Protein AF-X1J2H0-F1 (afdb_monomer)

Radius of gyration: 26.08 Å; Cα contacts (8 Å, |Δi|>4): 61; chains: 1; bounding box: 105×34×38 Å

Foldseek 3Di:
DDDDPPPPPCPPPDPCDQVNQQVVQQVVCVVVVRQDDPPGGGGPVVVVLVVLLVQCLVPVDPVSLVVNCVVVVPPDSVVSVVSNVSNVVVVVVVCCVVVPPPDVPPPDPPPPVPDDDDD

Organism: NCBI:txid412755

Secondary structure (DSSP, 8-state):
-PPPTT------SS---HHHHHHHHHHHHHHTT--EETTEE--HHHHHHHHHHHHHHH--SHHHHHHHHHHHT-S-HHHHHGGGGG-HHHHHHHHHHHH----GGGGS-GGGS------

pLDDT: mean 78.25, std 18.91, range [35.84, 97.69]

Sequence (119 aa):
GLNSPFDVVKEELFNLTPRRVQQIVYEAGVAAGIPRVGTKKIHPHHFRHSHCVAWVRANPTMEGLRKLQQRVGHASIATTAHYLQFAFEEQREEVEKVLGELTQTTLLPETEKKMGVEV

Nearest PDB structures (foldseek):
  6g90-assembly1_Z  TM=3.349E-01  e=1.683E+00  Saccharomyces cerevisiae

Mean predicted aligned error: 13.7 Å

InterPro domains:
  IPR002104 Integrase, catalytic domain [PF00589] (17-88)
  IPR002104 Integrase, catalytic domain [PS51898] (1-96)
  IPR011010 DNA breaking-rejoining enzyme, catalytic core [SSF56349] (13-95)
  IPR013762 Integrase-like, catalytic domain superfamily [G3DSA:1.10.443.10] (6-104)

Solvent-accessible surface area (backbone atoms only — not comparable to full-atom values): 7495 Å² total; per-residue (Å²): 132,85,79,60,99,77,70,70,77,80,73,62,96,64,87,79,44,73,68,53,53,36,47,52,44,29,54,53,24,45,75,70,75,40,55,51,57,88,95,40,67,38,40,66,66,56,55,56,49,52,50,50,40,55,47,29,57,76,32,77,44,74,66,42,48,52,55,48,23,63,76,74,64,50,93,44,64,69,76,50,54,65,39,56,78,66,31,51,70,59,55,51,54,51,50,37,70,75,71,41,81,83,60,86,77,77,80,64,76,79,78,76,81,75,72,89,72,96,126

Structure (mmCIF, N/CA/C/O backbone):
data_AF-X1J2H0-F1
#
_entry.id   AF-X1J2H0-F1
#
loop_
_atom_site.group_PDB
_atom_site.id
_atom_site.type_symbol
_atom_site.label_atom_id
_atom_site.label_alt_id
_atom_site.label_comp_id
_atom_site.label_asym_id
_atom_site.label_entity_id
_atom_site.label_seq_id
_atom_site.pdbx_PDB_ins_code
_atom_site.Cartn_x
_atom_site.Cartn_y
_atom_site.Cartn_z
_atom_site.occupancy
_atom_site.B_iso_or_equiv
_atom_site.auth_seq_id
_atom_site.auth_comp_id
_atom_site.auth_asym_id
_atom_site.auth_atom_id
_atom_site.pdbx_PDB_model_num
ATOM 1 N N . GLY A 1 1 ? 44.384 11.523 -6.336 1.00 39.66 1 GLY A N 1
ATOM 2 C CA . GLY A 1 1 ? 43.899 10.694 -5.221 1.00 39.66 1 GLY A CA 1
ATOM 3 C C . GLY A 1 1 ? 43.873 9.271 -5.709 1.00 39.66 1 GLY A C 1
ATOM 4 O O . GLY A 1 1 ? 43.277 9.039 -6.749 1.00 39.66 1 GLY A O 1
ATOM 5 N N . LEU A 1 2 ? 44.622 8.382 -5.061 1.00 43.38 2 LEU A N 1
ATOM 6 C CA . LEU A 1 2 ? 44.733 6.974 -5.444 1.00 43.38 2 LEU A CA 1
ATOM 7 C C . LEU A 1 2 ? 43.417 6.256 -5.116 1.00 43.38 2 LEU A C 1
ATOM 9 O O . LEU A 1 2 ? 42.954 6.338 -3.980 1.00 43.38 2 LEU A O 1
ATOM 13 N N . ASN A 1 3 ? 42.833 5.589 -6.111 1.00 56.81 3 ASN A N 1
ATOM 14 C CA . ASN A 1 3 ? 41.713 4.670 -5.917 1.00 56.81 3 ASN A CA 1
ATOM 15 C C . ASN A 1 3 ? 42.166 3.499 -5.033 1.00 56.81 3 ASN A C 1
ATOM 17 O O . ASN A 1 3 ? 43.317 3.058 -5.110 1.00 56.81 3 ASN A O 1
ATOM 21 N N . SER A 1 4 ? 41.277 3.045 -4.157 1.00 62.28 4 SER A N 1
ATOM 22 C CA . SER A 1 4 ? 41.550 1.992 -3.185 1.00 62.28 4 SER A CA 1
ATOM 23 C C . SER A 1 4 ? 41.673 0.647 -3.911 1.00 62.28 4 SER A C 1
ATOM 25 O O . SER A 1 4 ? 40.853 0.357 -4.780 1.00 62.28 4 SER A O 1
ATOM 27 N N . PRO A 1 5 ? 42.617 -0.241 -3.540 1.00 59.84 5 PRO A N 1
ATOM 28 C CA . PRO A 1 5 ? 42.695 -1.600 -4.093 1.00 59.84 5 PRO A CA 1
ATOM 29 C C . PRO A 1 5 ? 41.464 -2.475 -3.768 1.00 59.84 5 PRO A C 1
ATOM 31 O O . PRO A 1 5 ? 41.400 -3.622 -4.202 1.00 59.84 5 PRO A O 1
ATOM 34 N N . PHE A 1 6 ? 40.485 -1.937 -3.030 1.00 56.44 6 PHE A N 1
ATOM 35 C CA . PHE A 1 6 ? 39.192 -2.553 -2.728 1.00 56.44 6 PHE A CA 1
ATOM 36 C C . PHE A 1 6 ? 38.009 -1.904 -3.457 1.00 56.44 6 PHE A C 1
ATOM 38 O O . PHE A 1 6 ? 36.862 -2.168 -3.093 1.00 56.44 6 PHE A O 1
ATOM 45 N N . ASP A 1 7 ? 38.252 -1.070 -4.469 1.00 57.28 7 ASP A N 1
ATOM 46 C CA . ASP A 1 7 ? 37.191 -0.581 -5.348 1.00 57.28 7 ASP A CA 1
ATOM 47 C C . ASP A 1 7 ? 36.700 -1.745 -6.223 1.00 57.28 7 ASP A C 1
ATOM 49 O O . ASP A 1 7 ? 37.113 -1.936 -7.367 1.00 57.28 7 ASP A O 1
ATOM 53 N N . VAL A 1 8 ? 35.836 -2.581 -5.638 1.00 62.31 8 VAL A N 1
ATOM 54 C CA . VAL A 1 8 ? 35.087 -3.619 -6.342 1.00 62.31 8 VAL A CA 1
ATOM 55 C C . VAL A 1 8 ? 34.285 -2.900 -7.414 1.00 62.31 8 VAL A C 1
ATOM 57 O O . VAL A 1 8 ? 33.328 -2.185 -7.106 1.00 62.31 8 VAL A O 1
ATOM 60 N N . VAL A 1 9 ? 34.689 -3.066 -8.674 1.00 58.91 9 VAL A N 1
ATOM 61 C CA . VAL A 1 9 ? 33.881 -2.659 -9.820 1.00 58.91 9 VAL A CA 1
ATOM 62 C C . VAL A 1 9 ? 32.537 -3.344 -9.628 1.00 58.91 9 VAL A C 1
ATOM 64 O O . VAL A 1 9 ? 32.430 -4.568 -9.697 1.00 58.91 9 VAL A O 1
ATOM 67 N N . LYS A 1 10 ? 31.522 -2.558 -9.272 1.00 59.44 10 LYS A N 1
ATOM 68 C CA . LYS A 1 10 ? 30.166 -3.044 -9.052 1.00 59.44 10 LYS A CA 1
ATOM 69 C C . LYS A 1 10 ? 29.558 -3.315 -10.426 1.00 59.44 10 LYS A C 1
ATOM 71 O O . LYS A 1 10 ? 28.712 -2.563 -10.896 1.00 59.44 10 LYS A O 1
ATOM 76 N N . GLU A 1 11 ? 30.060 -4.339 -11.107 1.00 59.31 11 GLU A N 1
ATOM 77 C CA . GLU A 1 11 ? 29.429 -4.873 -12.304 1.00 59.31 11 GLU A CA 1
ATOM 78 C C . GLU A 1 11 ? 28.127 -5.523 -11.843 1.00 59.31 11 GLU A C 1
ATOM 80 O O . GLU A 1 11 ? 28.107 -6.627 -11.296 1.00 59.31 11 GLU A O 1
ATOM 85 N N . GLU A 1 12 ? 27.021 -4.787 -11.955 1.00 67.81 12 GLU A N 1
ATOM 86 C CA . GLU A 1 12 ? 25.708 -5.365 -11.710 1.00 67.81 12 GLU A CA 1
ATOM 87 C C . GLU A 1 12 ? 25.502 -6.503 -12.717 1.00 67.81 12 GLU A C 1
ATOM 89 O O . GLU A 1 12 ? 25.434 -6.271 -13.923 1.00 67.81 12 GLU A O 1
ATOM 94 N N . LEU A 1 13 ? 25.403 -7.740 -12.212 1.00 65.06 13 LEU A N 1
ATOM 95 C CA . LEU A 1 13 ? 25.243 -8.963 -13.012 1.00 65.06 13 LEU A CA 1
ATOM 96 C C . LEU A 1 13 ? 24.077 -8.861 -14.018 1.00 65.06 13 LEU A C 1
ATOM 98 O O . LEU A 1 13 ? 24.101 -9.495 -15.069 1.00 65.06 13 LEU A O 1
ATOM 102 N N . PHE A 1 14 ? 23.081 -8.020 -13.717 1.00 69.56 14 PHE A N 1
ATOM 103 C CA . PHE A 1 14 ? 22.047 -7.583 -14.648 1.00 69.56 14 PHE A CA 1
ATOM 104 C C . PHE A 1 14 ? 21.696 -6.114 -14.396 1.00 69.56 14 PHE A C 1
ATOM 106 O O . PHE A 1 14 ? 21.318 -5.753 -13.284 1.00 69.56 14 PHE A O 1
ATOM 113 N N . ASN A 1 15 ? 21.711 -5.289 -15.446 1.00 76.00 15 ASN A N 1
ATOM 114 C CA . ASN A 1 15 ? 21.205 -3.914 -15.395 1.00 76.00 15 ASN A CA 1
ATOM 115 C C . ASN A 1 15 ? 19.668 -3.912 -15.290 1.00 76.00 15 ASN A C 1
ATOM 117 O O . ASN A 1 15 ? 18.946 -3.816 -16.291 1.00 76.00 15 ASN A O 1
ATOM 121 N N . LEU A 1 16 ? 19.139 -4.054 -14.072 1.00 83.94 16 LEU A N 1
ATOM 122 C CA . LEU A 1 16 ? 17.701 -4.092 -13.825 1.00 83.94 16 LEU A CA 1
ATOM 123 C C . LEU A 1 16 ? 17.122 -2.672 -13.818 1.00 83.94 16 LEU A C 1
ATOM 125 O O . LEU A 1 16 ? 17.051 -1.992 -12.797 1.00 83.94 16 LEU A O 1
ATOM 129 N N . THR A 1 17 ? 16.663 -2.215 -14.980 1.00 90.69 17 THR A N 1
ATOM 130 C CA . THR A 1 17 ? 16.011 -0.903 -15.077 1.00 90.69 17 THR A CA 1
ATOM 131 C C . THR A 1 17 ? 14.618 -0.915 -14.425 1.00 90.69 17 THR A C 1
ATOM 133 O O . THR A 1 17 ? 13.932 -1.943 -14.446 1.00 90.69 17 THR A O 1
ATOM 136 N N . PRO A 1 18 ? 14.105 0.233 -13.937 1.00 90.56 18 PRO A N 1
ATOM 137 C CA . PRO A 1 18 ? 12.729 0.335 -13.440 1.00 90.56 18 PRO A CA 1
ATOM 138 C C . PRO A 1 18 ? 11.683 -0.132 -14.460 1.00 90.56 18 PRO A C 1
ATOM 140 O O . PRO A 1 18 ? 10.684 -0.754 -14.100 1.00 90.56 18 PRO A O 1
ATOM 143 N N . ARG A 1 19 ? 11.935 0.112 -15.752 1.00 91.50 19 ARG A N 1
ATOM 144 C CA . ARG A 1 19 ? 11.092 -0.376 -16.850 1.00 91.50 19 ARG A CA 1
ATOM 145 C C . ARG A 1 19 ? 11.078 -1.902 -16.910 1.00 91.50 19 ARG A C 1
ATOM 147 O O . ARG A 1 19 ? 10.014 -2.486 -17.099 1.00 91.50 19 ARG A O 1
ATOM 154 N N . ARG A 1 20 ? 12.232 -2.549 -16.710 1.00 93.19 20 ARG A N 1
ATOM 155 C CA . ARG A 1 20 ? 12.316 -4.012 -16.669 1.00 93.19 20 ARG A CA 1
ATOM 156 C C . ARG A 1 20 ? 11.561 -4.582 -15.470 1.00 93.19 20 ARG A C 1
ATOM 158 O O . ARG A 1 20 ? 10.825 -5.543 -15.647 1.00 93.19 20 ARG A O 1
ATOM 165 N N . VAL A 1 21 ? 11.650 -3.953 -14.297 1.00 93.75 21 VAL A N 1
ATOM 166 C CA . VAL A 1 21 ? 10.853 -4.343 -13.116 1.00 93.75 21 VAL A CA 1
ATOM 167 C C . VAL A 1 21 ? 9.354 -4.252 -13.402 1.00 93.75 21 VAL A C 1
ATOM 169 O O . VAL A 1 21 ? 8.611 -5.185 -13.112 1.00 93.75 21 VAL A O 1
ATOM 172 N N . GLN A 1 22 ? 8.898 -3.151 -14.004 1.00 94.69 22 GLN A N 1
ATOM 173 C CA . GLN A 1 22 ? 7.490 -2.985 -14.380 1.00 94.69 22 GLN A CA 1
ATOM 174 C C . GLN A 1 22 ? 7.028 -4.062 -15.364 1.00 94.69 22 GLN A C 1
ATOM 176 O O . GLN A 1 22 ? 5.926 -4.585 -15.217 1.00 94.69 22 GLN A O 1
ATOM 181 N N . GLN A 1 23 ? 7.872 -4.408 -16.338 1.00 94.69 23 GLN A N 1
ATOM 182 C CA . GLN A 1 23 ? 7.581 -5.460 -17.304 1.00 94.69 23 GLN A CA 1
ATOM 183 C C . GLN A 1 23 ? 7.478 -6.834 -16.634 1.00 94.69 23 GLN A C 1
ATOM 185 O O . GLN A 1 23 ? 6.489 -7.522 -16.853 1.00 94.69 23 GLN A O 1
ATOM 190 N N . ILE A 1 24 ? 8.442 -7.198 -15.783 1.00 95.38 24 ILE A N 1
ATOM 191 C CA . ILE A 1 24 ? 8.426 -8.469 -15.040 1.00 95.38 24 ILE A CA 1
ATOM 192 C C . ILE A 1 24 ? 7.154 -8.572 -14.196 1.00 95.38 24 ILE A C 1
ATOM 194 O O . ILE A 1 24 ? 6.461 -9.583 -14.230 1.00 95.38 24 ILE A O 1
ATOM 198 N N . VAL A 1 25 ? 6.811 -7.503 -13.473 1.00 96.44 25 VAL A N 1
ATOM 199 C CA . VAL A 1 25 ? 5.586 -7.451 -12.668 1.00 96.44 25 VAL A CA 1
ATOM 200 C C . VAL A 1 25 ? 4.334 -7.609 -13.534 1.00 96.44 25 VAL A C 1
ATOM 202 O O . VAL A 1 25 ? 3.400 -8.306 -13.141 1.00 96.44 25 VAL A O 1
ATOM 205 N N . TYR A 1 26 ? 4.307 -6.984 -14.709 1.00 96.62 26 TYR A N 1
ATOM 206 C CA . TYR A 1 26 ? 3.197 -7.123 -15.644 1.00 96.62 26 TYR A CA 1
ATOM 207 C C . TYR A 1 26 ? 3.060 -8.554 -16.173 1.00 96.62 26 TYR A C 1
ATOM 209 O O . TYR A 1 26 ? 1.972 -9.119 -16.106 1.00 96.62 26 TYR A O 1
ATOM 217 N N . GLU A 1 27 ? 4.152 -9.152 -16.647 1.00 97.06 27 GLU A N 1
ATOM 218 C CA . GLU A 1 27 ? 4.193 -10.529 -17.152 1.00 97.06 27 GLU A CA 1
ATOM 219 C C . GLU A 1 27 ? 3.759 -11.531 -16.074 1.00 97.06 27 GLU A C 1
ATOM 221 O O . GLU A 1 27 ? 2.908 -12.382 -16.335 1.00 97.06 27 GLU A O 1
ATOM 226 N N . ALA A 1 28 ? 4.250 -11.371 -14.841 1.00 97.06 28 ALA A N 1
ATOM 227 C CA . ALA A 1 28 ? 3.838 -12.186 -13.701 1.00 97.06 28 ALA A CA 1
ATOM 228 C C . ALA A 1 28 ? 2.338 -12.047 -13.399 1.00 97.06 28 ALA A C 1
ATOM 230 O O . ALA A 1 28 ? 1.660 -13.041 -13.152 1.00 97.06 28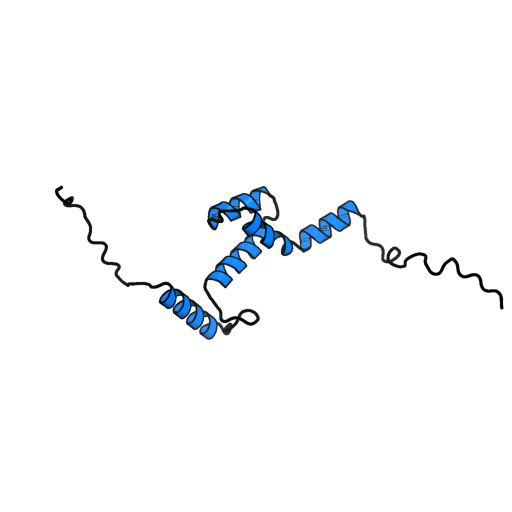 ALA A O 1
ATOM 231 N N . GLY A 1 29 ? 1.793 -10.829 -13.454 1.00 96.44 29 GLY A N 1
ATOM 232 C CA . GLY A 1 29 ? 0.363 -10.615 -13.246 1.00 96.44 29 GLY A CA 1
ATOM 233 C C . GLY A 1 29 ? -0.500 -11.206 -14.358 1.00 96.44 29 GLY A C 1
ATOM 234 O O . GLY A 1 29 ? -1.537 -11.790 -14.064 1.00 96.44 29 GLY A O 1
ATOM 235 N N . VAL A 1 30 ? -0.064 -11.135 -15.620 1.00 97.12 30 VAL A N 1
ATOM 236 C CA . VAL A 1 30 ? -0.745 -11.817 -16.736 1.00 97.12 30 VAL A CA 1
ATOM 237 C C . VAL A 1 30 ? -0.750 -13.331 -16.517 1.00 97.12 30 VAL A C 1
ATOM 239 O O . VAL A 1 30 ? -1.806 -13.948 -16.629 1.00 97.12 30 VAL A O 1
ATOM 242 N N . ALA A 1 31 ? 0.394 -13.916 -16.150 1.00 97.69 31 ALA A N 1
ATOM 243 C CA . ALA A 1 31 ? 0.510 -15.347 -15.868 1.00 97.69 31 ALA A CA 1
ATOM 244 C C . ALA A 1 31 ? -0.364 -15.790 -14.679 1.00 97.69 31 ALA A C 1
ATOM 246 O O . ALA A 1 31 ? -0.920 -16.883 -14.696 1.00 97.69 31 ALA A O 1
ATOM 247 N N . ALA A 1 32 ? -0.535 -14.924 -13.678 1.00 96.75 32 ALA A N 1
ATOM 248 C CA . ALA A 1 32 ? -1.413 -15.154 -12.532 1.00 96.75 32 ALA A CA 1
ATOM 249 C C . ALA A 1 32 ? -2.910 -14.900 -12.821 1.00 96.75 32 ALA A C 1
ATOM 251 O O . ALA A 1 32 ? -3.727 -15.009 -11.911 1.00 96.75 32 ALA A O 1
ATOM 252 N N . GLY A 1 33 ? -3.288 -14.521 -14.049 1.00 97.00 33 GLY A N 1
ATOM 253 C CA . GLY A 1 33 ? -4.676 -14.195 -14.404 1.00 97.00 33 GLY A CA 1
ATOM 254 C C . GLY A 1 33 ? -5.157 -12.819 -13.920 1.00 97.00 33 GLY A C 1
ATOM 255 O O . GLY A 1 33 ? -6.351 -12.535 -13.963 1.00 97.00 33 GLY A O 1
ATOM 256 N N . ILE A 1 34 ? -4.247 -11.938 -13.491 1.00 95.12 34 ILE A N 1
ATOM 257 C CA . ILE A 1 34 ? -4.522 -10.584 -12.980 1.00 95.12 34 ILE A CA 1
ATOM 258 C C . ILE A 1 34 ? -3.794 -9.539 -13.8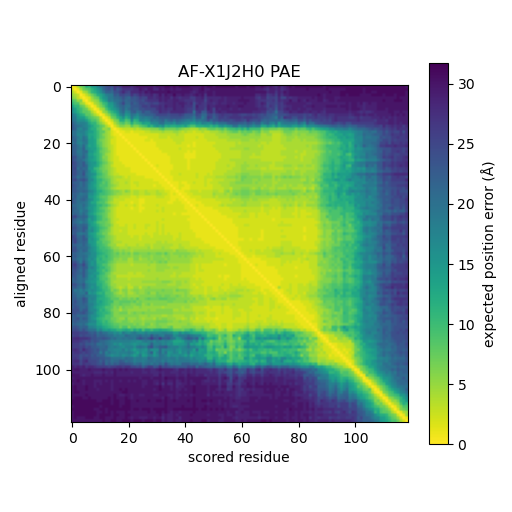53 1.00 95.12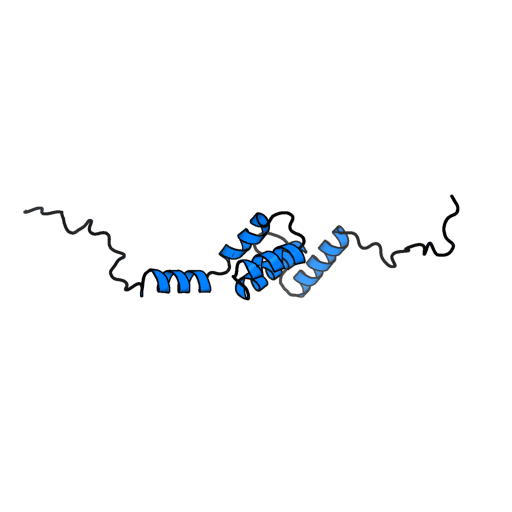 34 ILE A C 1
ATOM 260 O O . ILE A 1 34 ? -2.851 -8.872 -13.413 1.00 95.12 34 ILE A O 1
ATOM 264 N N . PRO A 1 35 ? -4.206 -9.346 -15.120 1.00 92.56 35 PRO A N 1
ATOM 265 C CA . PRO A 1 35 ? -3.538 -8.405 -16.024 1.00 92.56 35 PRO A CA 1
ATOM 266 C C . PRO A 1 35 ? -3.754 -6.933 -15.625 1.00 92.56 35 PRO A C 1
ATOM 268 O O . PRO A 1 35 ? -3.015 -6.035 -16.052 1.00 92.56 35 PRO A O 1
ATOM 271 N N . ARG A 1 36 ? -4.793 -6.655 -14.828 1.00 94.44 36 ARG A N 1
ATOM 272 C CA . ARG A 1 36 ? -5.225 -5.309 -14.443 1.00 94.44 36 ARG A CA 1
ATOM 273 C C . ARG A 1 36 ? -5.687 -5.261 -12.993 1.00 94.44 36 ARG A C 1
ATOM 275 O O . ARG A 1 36 ? -6.248 -6.220 -12.481 1.00 94.44 36 ARG A O 1
ATOM 282 N N . VAL A 1 37 ? -5.489 -4.102 -12.373 1.00 91.19 37 VAL A N 1
ATOM 283 C CA . VAL A 1 37 ? -6.046 -3.738 -11.067 1.00 91.19 37 VAL A CA 1
ATOM 284 C C . VAL A 1 37 ? -6.863 -2.466 -11.286 1.00 91.19 37 VAL A C 1
ATOM 286 O O . VAL A 1 37 ? -6.321 -1.417 -11.647 1.00 91.19 37 VAL A O 1
ATOM 289 N N . GLY A 1 38 ? -8.186 -2.583 -11.164 1.00 90.19 38 GLY A N 1
ATOM 290 C CA . GLY A 1 38 ? -9.117 -1.540 -11.596 1.00 90.19 38 GLY A CA 1
ATOM 291 C C . GLY A 1 38 ? -8.956 -1.227 -13.088 1.00 90.19 38 GLY A C 1
ATOM 292 O O . GLY A 1 38 ? -8.997 -2.114 -13.940 1.00 90.19 38 GLY A O 1
ATOM 293 N N . THR A 1 39 ? -8.729 0.044 -13.418 1.00 92.38 39 THR A N 1
ATOM 294 C CA . THR A 1 39 ? -8.558 0.506 -14.807 1.00 92.38 39 THR A CA 1
ATOM 295 C C . THR A 1 39 ? -7.113 0.432 -15.311 1.00 92.38 39 THR A C 1
ATOM 297 O O . THR A 1 39 ? -6.866 0.630 -16.504 1.00 92.38 39 THR A O 1
ATOM 300 N N . LYS A 1 40 ? -6.141 0.142 -14.433 1.00 93.88 40 LYS A N 1
ATOM 301 C CA . LYS A 1 40 ? -4.704 0.214 -14.737 1.00 93.88 40 LYS A CA 1
ATOM 302 C C . LYS A 1 40 ? -4.086 -1.173 -14.894 1.00 93.88 40 LYS A C 1
ATOM 304 O O . LYS A 1 40 ? -4.488 -2.132 -14.240 1.00 93.88 40 LYS A O 1
ATOM 309 N N . LYS A 1 41 ? -3.054 -1.271 -15.740 1.00 95.31 41 LYS A N 1
ATOM 310 C CA . LYS A 1 41 ? -2.190 -2.462 -15.804 1.00 95.31 41 LYS A CA 1
ATOM 311 C C . LYS A 1 41 ? -1.514 -2.681 -14.453 1.00 95.31 41 LYS A C 1
ATOM 313 O O . LYS A 1 41 ? -1.183 -1.711 -13.759 1.00 95.31 41 LYS A O 1
ATOM 318 N N . ILE A 1 42 ? -1.309 -3.944 -14.088 1.00 95.69 42 ILE A N 1
ATOM 319 C CA . ILE A 1 42 ? -0.579 -4.272 -12.865 1.00 95.69 42 ILE A CA 1
ATOM 320 C C . ILE A 1 42 ? 0.839 -3.673 -12.916 1.00 95.69 42 ILE A C 1
ATOM 322 O O . ILE A 1 42 ? 1.498 -3.691 -13.954 1.00 95.69 42 ILE A O 1
ATOM 326 N N . HIS A 1 43 ? 1.270 -3.058 -11.816 1.00 94.56 43 HIS A N 1
ATOM 327 C CA . HIS A 1 43 ? 2.536 -2.340 -11.715 1.00 94.56 43 HIS A CA 1
ATOM 328 C C . HIS A 1 43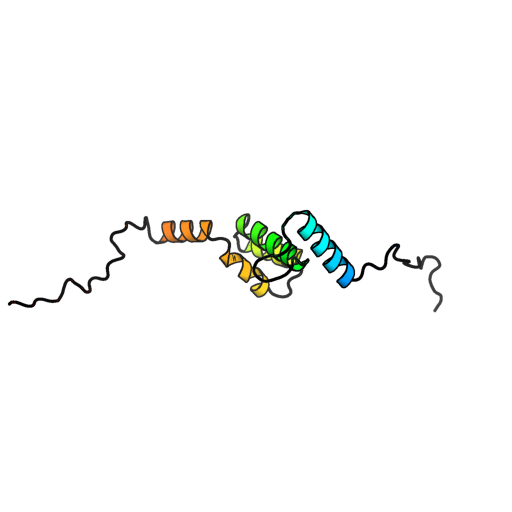 ? 3.062 -2.430 -10.272 1.00 94.56 43 HIS A C 1
ATOM 330 O O . HIS A 1 43 ? 2.267 -2.666 -9.357 1.00 94.56 43 HIS A O 1
ATOM 336 N N . PRO A 1 44 ? 4.369 -2.209 -10.027 1.00 95.06 44 PRO A N 1
ATOM 337 C CA . PRO A 1 44 ? 4.975 -2.395 -8.703 1.00 95.06 44 PRO A CA 1
ATOM 338 C C . PRO A 1 44 ? 4.285 -1.615 -7.574 1.00 95.06 44 PRO A C 1
ATOM 340 O O . PRO A 1 44 ? 4.133 -2.114 -6.461 1.00 95.06 44 PRO A O 1
ATOM 343 N N . HIS A 1 45 ? 3.799 -0.404 -7.854 1.00 94.00 45 HIS A N 1
ATOM 344 C CA . HIS A 1 45 ? 3.118 0.410 -6.847 1.00 94.00 45 HIS A CA 1
ATOM 345 C C . HIS A 1 45 ? 1.757 -0.174 -6.400 1.00 94.00 45 HIS A C 1
ATOM 347 O O . HIS A 1 45 ? 1.345 0.091 -5.274 1.00 94.00 45 HIS A O 1
ATOM 353 N N . HIS A 1 46 ? 1.109 -1.067 -7.165 1.00 94.62 46 HIS A N 1
ATOM 354 C CA . HIS A 1 46 ? -0.046 -1.829 -6.658 1.00 94.62 46 HIS A CA 1
ATOM 355 C C . HIS A 1 46 ? 0.332 -2.796 -5.526 1.00 94.62 46 HIS A C 1
ATOM 357 O O . HIS A 1 46 ? -0.444 -2.957 -4.585 1.00 94.62 46 HIS A O 1
ATOM 363 N N . PHE A 1 47 ? 1.521 -3.406 -5.572 1.00 94.25 47 PHE A N 1
ATOM 364 C CA . PHE A 1 47 ? 2.003 -4.271 -4.488 1.00 94.25 47 PHE A CA 1
ATOM 365 C C . PHE A 1 47 ? 2.282 -3.460 -3.230 1.00 94.25 47 PHE A C 1
ATOM 367 O O . PHE A 1 47 ? 1.852 -3.842 -2.145 1.00 94.25 47 PHE A O 1
ATOM 374 N N . ARG A 1 48 ? 2.924 -2.294 -3.382 1.00 93.50 48 ARG A N 1
ATOM 375 C CA . ARG A 1 48 ? 3.134 -1.358 -2.271 1.00 93.50 48 ARG A CA 1
ATOM 376 C C . ARG A 1 48 ? 1.808 -0.937 -1.643 1.00 93.50 48 ARG A C 1
ATOM 378 O O . ARG A 1 48 ? 1.675 -0.971 -0.426 1.00 93.50 48 ARG A O 1
ATOM 385 N N . HIS A 1 49 ? 0.825 -0.588 -2.470 1.00 93.06 49 HIS A N 1
ATOM 386 C CA . HIS A 1 49 ? -0.507 -0.221 -2.003 1.00 93.06 49 HIS A CA 1
ATOM 387 C C . HIS A 1 49 ? -1.174 -1.373 -1.240 1.00 93.06 49 HIS A C 1
ATOM 389 O O . HIS A 1 49 ? -1.616 -1.182 -0.112 1.00 93.06 49 HIS A O 1
ATOM 395 N N . SER A 1 50 ? -1.166 -2.581 -1.809 1.00 92.88 50 SER A N 1
ATOM 396 C CA . SER A 1 50 ? -1.750 -3.778 -1.188 1.00 92.88 50 SER A CA 1
ATOM 397 C C . SER A 1 50 ? -1.087 -4.112 0.151 1.00 92.88 50 SER A C 1
ATOM 399 O O . SER A 1 50 ? -1.777 -4.413 1.121 1.00 92.88 50 SER A O 1
ATOM 401 N N . HIS A 1 51 ? 0.242 -3.990 0.232 1.00 94.69 51 HIS A N 1
ATOM 402 C CA . HIS A 1 51 ? 0.994 -4.169 1.472 1.00 94.69 51 HIS A CA 1
ATOM 403 C C . HIS A 1 51 ? 0.576 -3.160 2.550 1.00 94.69 51 HIS A C 1
ATOM 405 O O . HIS A 1 51 ? 0.300 -3.555 3.680 1.00 94.69 51 HIS A O 1
ATOM 411 N N . CYS A 1 52 ? 0.477 -1.873 2.204 1.00 94.25 52 CYS A N 1
ATOM 412 C CA . CYS A 1 52 ? 0.044 -0.837 3.141 1.00 94.25 52 CYS A CA 1
ATOM 413 C C . CYS A 1 52 ? -1.391 -1.062 3.640 1.00 94.25 52 CYS A C 1
ATOM 415 O O . CYS A 1 52 ? -1.646 -0.919 4.832 1.00 94.25 52 CYS A O 1
ATOM 417 N N . VAL A 1 53 ? -2.314 -1.441 2.748 1.00 92.25 53 VAL A N 1
ATOM 418 C CA . VAL A 1 53 ? -3.703 -1.759 3.116 1.00 92.25 53 VAL A CA 1
ATOM 419 C C . VAL A 1 53 ? -3.750 -2.944 4.081 1.00 92.25 53 VAL A C 1
ATOM 421 O O . VAL A 1 53 ? -4.395 -2.857 5.123 1.00 92.25 53 VAL A O 1
ATOM 424 N N . ALA A 1 54 ? -3.045 -4.035 3.766 1.00 92.56 54 ALA A N 1
ATOM 425 C CA . ALA A 1 54 ? -2.993 -5.215 4.626 1.00 92.56 54 ALA A CA 1
ATOM 426 C C . ALA A 1 54 ? -2.381 -4.899 6.000 1.00 92.56 54 ALA A C 1
ATOM 428 O O . ALA A 1 54 ? -2.887 -5.360 7.020 1.00 92.56 54 ALA A O 1
ATOM 429 N N . TRP A 1 55 ? -1.332 -4.071 6.038 1.00 93.88 55 TRP A N 1
ATOM 430 C CA . TRP A 1 55 ? -0.711 -3.637 7.287 1.00 93.88 55 TRP A CA 1
ATOM 431 C C . TRP A 1 55 ? -1.677 -2.856 8.173 1.00 93.88 55 TRP A C 1
ATOM 433 O O . TRP A 1 55 ? -1.790 -3.161 9.357 1.00 93.88 55 TRP A O 1
ATOM 443 N N . VAL A 1 56 ? -2.361 -1.858 7.604 1.00 91.50 56 VAL A N 1
ATOM 444 C CA . VAL A 1 56 ? -3.292 -1.008 8.356 1.00 91.50 56 VAL A CA 1
ATOM 445 C C . VAL A 1 56 ? -4.473 -1.814 8.875 1.00 91.50 56 VAL A C 1
ATOM 447 O O . VAL A 1 56 ? -4.824 -1.654 10.032 1.00 91.50 56 VAL A O 1
ATOM 450 N N . ARG A 1 57 ? -5.023 -2.740 8.084 1.00 87.81 57 ARG A N 1
ATOM 451 C CA . ARG A 1 57 ? -6.091 -3.637 8.557 1.00 87.81 57 ARG A CA 1
ATOM 452 C C . ARG A 1 57 ? -5.671 -4.493 9.750 1.00 87.81 57 ARG A C 1
ATOM 454 O O . ARG A 1 57 ? -6.479 -4.739 10.629 1.00 87.81 57 ARG A O 1
ATOM 461 N N . ALA A 1 58 ? -4.416 -4.940 9.783 1.00 89.62 58 ALA A N 1
ATOM 462 C CA . ALA A 1 58 ? -3.897 -5.740 10.889 1.00 89.62 58 ALA A CA 1
ATOM 463 C C . ALA A 1 58 ? -3.424 -4.897 12.091 1.00 89.62 58 ALA A C 1
ATOM 465 O O . ALA A 1 58 ? -3.293 -5.425 13.189 1.00 89.62 58 ALA A O 1
ATOM 466 N N . ASN A 1 59 ? -3.094 -3.617 11.883 1.00 88.25 59 ASN A N 1
ATOM 467 C CA . ASN A 1 59 ? -2.529 -2.721 12.897 1.00 88.25 59 ASN A CA 1
ATOM 468 C C . ASN A 1 59 ? -3.076 -1.293 12.725 1.00 88.25 59 ASN A C 1
ATOM 470 O O . ASN A 1 59 ? -2.316 -0.388 12.355 1.00 88.25 59 ASN A O 1
ATOM 474 N N . PRO A 1 60 ? -4.369 -1.062 12.984 1.00 84.94 60 PRO A N 1
ATOM 475 C CA . PRO A 1 60 ? -5.019 0.211 12.678 1.00 84.94 60 PRO A CA 1
ATOM 476 C C . PRO A 1 60 ? -4.756 1.309 13.730 1.00 84.94 60 PRO A C 1
ATOM 478 O O . PRO A 1 60 ? -5.407 2.346 13.767 1.00 84.94 60 PRO A O 1
ATOM 481 N N . THR A 1 61 ? -3.724 1.139 14.557 1.00 88.19 61 THR A N 1
ATOM 482 C CA . THR A 1 61 ? -3.315 2.124 15.558 1.00 88.19 61 THR A CA 1
ATOM 483 C C . THR A 1 61 ? -2.385 3.190 14.973 1.00 88.19 61 THR A C 1
ATOM 485 O O . THR A 1 61 ? -1.657 2.971 13.998 1.00 88.19 61 THR A O 1
ATOM 488 N N . MET A 1 62 ? -2.313 4.352 15.629 1.00 87.50 62 MET A N 1
ATOM 489 C CA . MET A 1 62 ? -1.373 5.420 15.254 1.00 87.50 62 MET A CA 1
ATOM 490 C C . MET A 1 62 ? 0.096 4.976 15.316 1.00 87.50 62 MET A C 1
ATOM 492 O O . MET A 1 62 ? 0.912 5.400 14.494 1.00 87.50 62 MET A O 1
ATOM 496 N N . GLU A 1 63 ? 0.444 4.096 16.256 1.00 92.19 63 GLU A N 1
ATOM 497 C CA . GLU A 1 63 ? 1.777 3.496 16.330 1.00 92.19 63 GLU A CA 1
ATOM 498 C C . GLU A 1 63 ? 2.038 2.575 15.126 1.00 92.19 63 GLU A C 1
ATOM 500 O O . GLU A 1 63 ? 3.093 2.663 14.487 1.00 92.19 63 GLU A O 1
ATOM 505 N N . GLY A 1 64 ? 1.056 1.742 14.764 1.00 91.50 64 GLY A N 1
ATOM 506 C CA . GLY A 1 64 ? 1.093 0.902 13.569 1.00 91.50 64 GLY A CA 1
ATOM 507 C C . GLY A 1 64 ? 1.308 1.721 12.296 1.00 91.50 64 GLY A C 1
ATOM 508 O O . GLY A 1 64 ? 2.145 1.364 11.460 1.00 91.50 64 GLY A O 1
ATOM 509 N N . LEU A 1 65 ? 0.639 2.869 12.190 1.00 93.00 65 LEU A N 1
ATOM 510 C CA . LEU A 1 65 ? 0.770 3.795 11.068 1.00 93.00 65 LEU A CA 1
ATOM 511 C C . LEU A 1 65 ? 2.166 4.435 10.981 1.00 93.00 65 LEU A C 1
ATOM 513 O O . LEU A 1 65 ? 2.726 4.558 9.889 1.00 93.00 65 LEU A O 1
ATOM 517 N N . ARG A 1 66 ? 2.768 4.810 12.118 1.00 93.12 66 ARG A N 1
ATOM 518 C CA . ARG A 1 66 ? 4.144 5.341 12.172 1.00 93.12 66 ARG A CA 1
ATOM 519 C C . ARG A 1 66 ? 5.174 4.297 11.750 1.00 93.12 66 ARG A C 1
ATOM 521 O O . ARG A 1 66 ? 6.068 4.610 10.962 1.00 93.12 66 ARG A O 1
ATOM 528 N N . LYS A 1 67 ? 5.020 3.053 12.212 1.00 94.62 67 LYS A N 1
ATOM 529 C CA . LYS A 1 67 ? 5.872 1.928 11.792 1.00 94.62 67 LYS A CA 1
ATOM 530 C C . LYS A 1 67 ? 5.762 1.685 10.288 1.00 94.62 67 LYS A C 1
ATOM 532 O O . LYS A 1 67 ? 6.782 1.499 9.626 1.00 94.62 67 LYS A O 1
ATOM 537 N N . LEU A 1 68 ? 4.549 1.744 9.735 1.00 94.69 68 LEU A N 1
ATOM 538 C CA . LEU A 1 68 ? 4.339 1.628 8.293 1.00 94.69 68 LEU A CA 1
ATOM 539 C C . LEU A 1 68 ? 5.049 2.748 7.529 1.00 94.69 68 LEU A C 1
ATOM 541 O O . LEU A 1 68 ? 5.782 2.454 6.588 1.00 94.69 68 LEU A O 1
ATOM 545 N N . GLN A 1 69 ? 4.879 4.007 7.957 1.00 94.69 69 GLN A N 1
ATOM 546 C CA . GLN A 1 69 ? 5.503 5.181 7.335 1.00 94.69 69 GLN A CA 1
ATOM 547 C C . GLN A 1 69 ? 7.022 5.000 7.186 1.00 94.69 69 GLN A C 1
ATOM 549 O O . GLN A 1 69 ? 7.563 5.232 6.103 1.00 94.69 69 GLN A O 1
ATOM 554 N N . GLN A 1 70 ? 7.692 4.560 8.257 1.00 94.19 70 GLN A N 1
ATOM 555 C CA . GLN A 1 70 ? 9.137 4.321 8.268 1.00 94.19 70 GLN A CA 1
ATOM 556 C C . GLN A 1 70 ? 9.533 3.176 7.329 1.00 94.19 70 GLN A C 1
ATOM 558 O O . GLN A 1 70 ? 10.459 3.332 6.538 1.00 94.19 70 GLN A O 1
ATOM 563 N N . ARG A 1 71 ? 8.802 2.052 7.353 1.00 93.00 71 ARG A N 1
ATOM 564 C CA . ARG A 1 71 ? 9.092 0.875 6.513 1.00 93.00 71 ARG A CA 1
ATOM 565 C C . ARG A 1 71 ? 9.001 1.162 5.020 1.00 93.00 71 ARG A C 1
ATOM 567 O O . ARG A 1 71 ? 9.827 0.681 4.254 1.00 93.00 71 ARG A O 1
ATOM 574 N N . VAL A 1 72 ? 7.997 1.928 4.599 1.00 92.88 72 VAL A N 1
ATOM 575 C CA . VAL A 1 72 ? 7.797 2.249 3.176 1.00 92.88 72 VAL A CA 1
ATOM 576 C C . VAL A 1 72 ? 8.525 3.518 2.738 1.00 92.88 72 VAL A C 1
ATOM 578 O O . VAL A 1 72 ? 8.466 3.854 1.554 1.00 92.88 72 VAL A O 1
ATOM 581 N N . GLY A 1 73 ? 9.172 4.233 3.666 1.00 91.50 73 GLY A N 1
ATOM 582 C CA . GLY A 1 73 ? 9.936 5.449 3.392 1.00 91.50 73 GLY A CA 1
ATOM 583 C C . GLY A 1 73 ? 9.081 6.652 2.982 1.00 91.50 73 GLY A C 1
ATOM 584 O O . GLY A 1 73 ? 9.490 7.432 2.124 1.00 91.50 73 GLY A O 1
ATOM 585 N N . HIS A 1 74 ? 7.870 6.809 3.527 1.00 93.12 74 HIS A N 1
ATOM 586 C CA . HIS A 1 74 ? 7.060 8.000 3.247 1.00 93.12 74 HIS A CA 1
ATOM 587 C C . HIS A 1 74 ? 7.595 9.230 3.987 1.00 93.12 74 HIS A C 1
ATOM 589 O O . HIS A 1 74 ? 7.661 9.249 5.217 1.00 93.12 74 HIS A O 1
ATOM 595 N N . ALA A 1 75 ? 7.869 10.299 3.235 1.00 90.44 75 ALA A N 1
ATOM 596 C CA . ALA A 1 75 ? 8.288 11.585 3.794 1.00 90.44 75 ALA A CA 1
ATOM 597 C C . ALA A 1 75 ? 7.232 12.198 4.730 1.00 90.44 75 ALA A C 1
ATOM 599 O O . ALA A 1 75 ? 7.573 12.843 5.716 1.00 90.44 75 ALA A O 1
ATOM 600 N N . SER A 1 76 ? 5.947 11.965 4.448 1.00 91.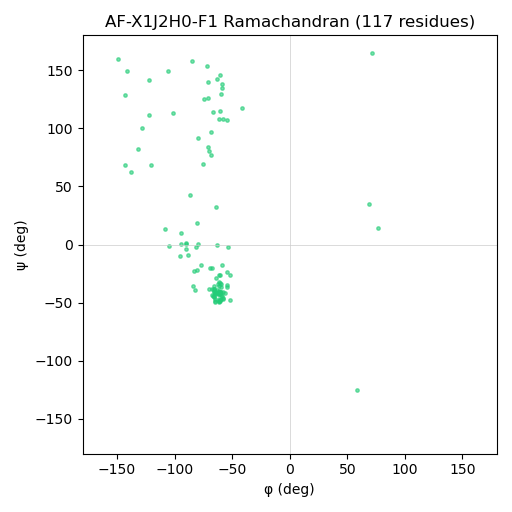06 76 SER A N 1
ATOM 601 C CA . SER A 1 76 ? 4.837 12.476 5.247 1.00 91.06 76 SER A CA 1
ATOM 602 C C . SER A 1 76 ? 3.950 11.356 5.775 1.00 91.06 76 SER A C 1
ATOM 604 O O . SER A 1 76 ? 3.617 10.397 5.071 1.00 91.06 76 SER A O 1
ATOM 606 N N . ILE A 1 77 ? 3.494 11.525 7.015 1.00 89.81 77 ILE A N 1
ATOM 607 C CA . ILE A 1 77 ? 2.467 10.668 7.604 1.00 89.81 77 ILE A CA 1
ATOM 608 C C . ILE A 1 77 ? 1.136 10.802 6.871 1.00 89.81 77 ILE A C 1
ATOM 610 O O . ILE A 1 77 ? 0.422 9.814 6.777 1.00 89.81 77 ILE A O 1
ATOM 614 N N . ALA A 1 78 ? 0.842 11.964 6.275 1.00 89.25 78 ALA A N 1
ATOM 615 C CA . ALA A 1 78 ? -0.397 12.197 5.534 1.00 89.25 78 ALA A CA 1
ATOM 616 C C . ALA A 1 78 ? -0.562 11.199 4.374 1.00 89.25 78 ALA A C 1
ATOM 618 O O . ALA A 1 78 ? -1.626 10.615 4.197 1.00 89.25 78 ALA A O 1
ATOM 619 N N . THR A 1 79 ? 0.526 10.902 3.652 1.00 89.00 79 THR A N 1
ATOM 620 C CA . THR A 1 79 ? 0.532 9.897 2.575 1.00 89.00 79 THR A CA 1
ATOM 621 C C . THR A 1 79 ? 0.191 8.496 3.087 1.00 89.00 79 THR A C 1
ATOM 623 O O . THR A 1 79 ? -0.415 7.700 2.376 1.00 89.00 79 THR A O 1
ATOM 626 N N . THR A 1 80 ? 0.573 8.190 4.328 1.00 91.00 80 THR A N 1
ATOM 627 C CA . THR A 1 80 ? 0.307 6.893 4.963 1.00 91.00 80 THR A CA 1
ATOM 628 C C . THR A 1 80 ? -1.092 6.857 5.583 1.00 91.00 80 THR A C 1
ATOM 630 O O . THR A 1 80 ? -1.770 5.840 5.501 1.00 91.00 80 THR A O 1
ATOM 633 N N . ALA A 1 81 ? -1.567 7.975 6.135 1.00 89.94 81 ALA A N 1
ATOM 634 C CA . ALA A 1 81 ? -2.892 8.107 6.736 1.00 89.94 81 ALA A CA 1
ATOM 635 C C . ALA A 1 81 ? -4.027 7.842 5.737 1.00 89.94 81 ALA A C 1
ATOM 637 O O . ALA A 1 81 ? -5.075 7.346 6.135 1.00 89.94 81 ALA A O 1
ATOM 638 N N . HIS A 1 82 ? -3.803 8.057 4.434 1.00 88.94 82 HIS A N 1
ATOM 639 C CA . HIS A 1 82 ? -4.755 7.646 3.397 1.00 88.94 82 HIS A CA 1
ATOM 640 C C . HIS A 1 82 ? -5.133 6.161 3.455 1.00 88.94 82 HIS A C 1
ATOM 642 O O . HIS A 1 82 ? -6.203 5.804 2.979 1.00 88.94 82 HIS A O 1
ATOM 648 N N . TYR A 1 83 ? -4.304 5.286 4.027 1.00 89.56 83 TYR A N 1
ATOM 649 C CA . TYR A 1 83 ? -4.638 3.869 4.155 1.00 89.56 83 TYR A CA 1
ATOM 650 C C . TYR A 1 83 ? -5.636 3.568 5.284 1.00 89.56 83 TYR A C 1
ATOM 652 O O . TYR A 1 83 ? -6.265 2.514 5.243 1.00 89.56 83 TYR A O 1
ATOM 660 N N . LEU A 1 84 ? -5.840 4.483 6.242 1.00 86.25 84 LEU A N 1
ATOM 661 C CA . LEU A 1 84 ? -6.793 4.302 7.350 1.00 86.25 84 LEU A CA 1
ATOM 662 C C . LEU A 1 84 ? -8.238 4.140 6.873 1.00 86.25 84 LEU A C 1
ATOM 664 O O . LEU A 1 84 ? -9.014 3.450 7.521 1.00 86.25 84 LEU A O 1
ATOM 668 N N . GLN A 1 85 ? -8.587 4.682 5.701 1.00 84.50 85 GLN A N 1
ATOM 669 C CA . GLN A 1 85 ? -9.915 4.488 5.103 1.00 84.50 85 GLN A CA 1
ATOM 670 C C . GLN A 1 85 ? -10.262 3.006 4.850 1.00 84.50 85 GLN A C 1
ATOM 672 O O . GLN A 1 85 ? -11.421 2.672 4.642 1.00 84.50 85 GLN A O 1
ATOM 677 N N . PHE A 1 86 ? -9.265 2.113 4.837 1.00 82.06 86 PHE A N 1
ATOM 678 C CA . PHE A 1 86 ? -9.459 0.681 4.609 1.00 82.06 86 PHE A CA 1
ATOM 679 C C . PHE A 1 86 ? -9.584 -0.147 5.899 1.00 82.06 86 PHE A C 1
ATOM 681 O O . PHE A 1 86 ? -9.758 -1.364 5.793 1.00 82.06 86 PHE A O 1
ATOM 688 N N . ALA A 1 87 ? -9.523 0.483 7.079 1.00 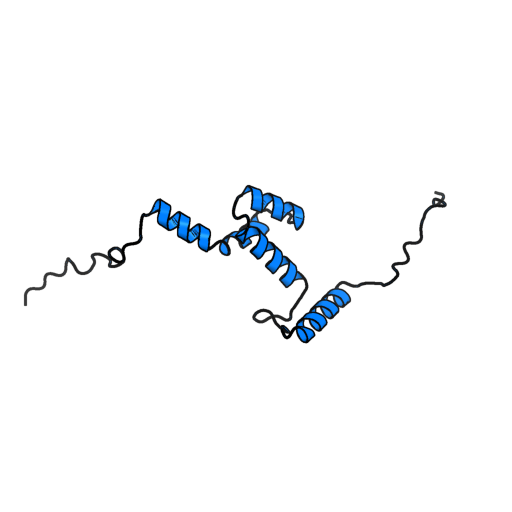79.12 87 ALA A N 1
ATOM 689 C CA . ALA A 1 87 ? -9.761 -0.125 8.395 1.00 79.12 87 ALA A CA 1
ATOM 690 C C . ALA A 1 87 ? -11.262 -0.108 8.775 1.00 79.12 87 ALA A C 1
ATOM 692 O O . ALA A 1 87 ? -11.638 0.235 9.891 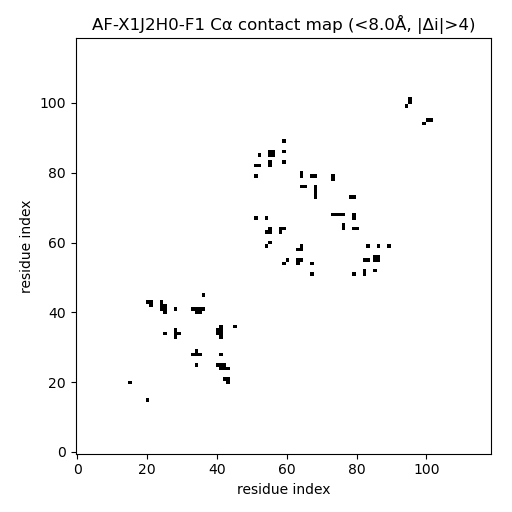1.00 79.12 87 ALA A O 1
ATOM 693 N N . PHE A 1 88 ? -12.134 -0.434 7.815 1.00 69.12 88 PHE A N 1
ATOM 694 C CA . PHE A 1 88 ? -13.588 -0.249 7.920 1.00 69.12 88 PHE A CA 1
ATOM 695 C C . PHE A 1 88 ? -14.245 -1.038 9.067 1.00 69.12 88 PHE A C 1
ATOM 697 O O . PHE A 1 88 ? -15.186 -0.546 9.682 1.00 69.12 88 PHE A O 1
ATOM 704 N N . GLU A 1 89 ? -13.760 -2.245 9.367 1.00 62.47 89 GLU A N 1
ATOM 705 C CA . GLU A 1 89 ? -14.303 -3.070 10.457 1.00 62.47 89 GLU A CA 1
ATOM 706 C C . GLU A 1 89 ? -14.111 -2.411 11.827 1.00 62.47 89 GLU A C 1
ATOM 708 O O . GLU A 1 89 ? -15.063 -2.336 12.597 1.00 62.47 89 GLU A O 1
ATOM 713 N N . GLU A 1 90 ? -12.945 -1.818 12.089 1.00 59.00 90 GLU A N 1
ATOM 714 C CA . GLU A 1 90 ? -12.702 -1.107 13.347 1.00 59.00 90 GLU A CA 1
ATOM 715 C C . GLU A 1 90 ? -13.510 0.196 13.428 1.00 59.00 90 GLU A C 1
ATOM 717 O O . GLU A 1 90 ? -14.095 0.489 14.467 1.00 59.00 90 GLU A O 1
ATOM 722 N N . GLN A 1 91 ? -13.645 0.931 12.315 1.00 63.31 91 GLN A N 1
ATOM 723 C CA . GLN A 1 91 ? -14.501 2.125 12.268 1.00 63.31 91 GLN A CA 1
ATOM 724 C C . GLN A 1 91 ? -15.957 1.793 12.603 1.00 63.31 91 GLN A C 1
ATOM 726 O O . GLN A 1 91 ? -16.617 2.548 13.313 1.00 63.31 91 GLN A O 1
ATOM 731 N N . ARG A 1 92 ? -16.469 0.662 12.105 1.00 68.75 92 ARG A N 1
ATOM 732 C CA . ARG A 1 92 ? -17.829 0.209 12.408 1.00 68.75 92 ARG A CA 1
ATOM 733 C C . ARG A 1 92 ? -17.982 -0.137 13.889 1.00 68.75 92 ARG A C 1
ATOM 735 O O . ARG A 1 92 ? -18.942 0.316 14.503 1.00 68.75 92 ARG A O 1
ATOM 742 N N . GLU A 1 93 ? -17.040 -0.890 14.453 1.00 65.19 93 GLU A N 1
ATOM 743 C CA . GLU A 1 93 ? -17.053 -1.250 15.874 1.00 65.19 93 GLU A CA 1
ATOM 744 C C . GLU A 1 93 ? -16.921 -0.029 16.796 1.00 65.19 93 GLU A C 1
ATOM 746 O O . GLU A 1 93 ? -17.572 0.032 17.836 1.00 65.19 93 GLU A O 1
ATOM 751 N N . GLU A 1 94 ? -16.088 0.955 16.448 1.00 64.06 94 GLU A N 1
ATOM 752 C CA . GLU A 1 94 ? -15.952 2.201 17.211 1.00 64.06 94 GLU A CA 1
ATOM 753 C C . GLU A 1 94 ? -17.230 3.036 17.168 1.00 64.06 94 GLU A C 1
ATOM 755 O O . GLU A 1 94 ? -17.683 3.520 18.206 1.00 64.06 94 GLU A O 1
ATOM 760 N N . VAL A 1 95 ? -17.842 3.172 15.989 1.00 72.56 95 VAL A N 1
ATOM 761 C CA . VAL A 1 95 ? -19.124 3.868 15.834 1.00 72.56 95 VAL A CA 1
ATOM 762 C C . VAL A 1 95 ? -20.206 3.185 16.671 1.00 72.56 95 VAL A C 1
ATOM 764 O O . VAL A 1 95 ? -20.945 3.867 17.374 1.00 72.56 95 VAL A O 1
ATOM 767 N N . GLU A 1 96 ? -20.260 1.855 16.661 1.00 77.44 96 GLU A N 1
ATOM 768 C CA . GLU A 1 96 ? -21.207 1.070 17.458 1.00 77.44 96 GLU A CA 1
ATOM 769 C C . GLU A 1 96 ? -20.957 1.197 18.971 1.00 77.44 96 GLU A C 1
ATOM 771 O O . GLU A 1 96 ? -21.903 1.342 19.742 1.00 77.44 96 GLU A O 1
ATOM 776 N N . LYS A 1 97 ? -19.693 1.247 19.416 1.00 74.69 97 LYS A N 1
ATOM 777 C CA . LYS A 1 97 ? -19.335 1.490 20.828 1.00 74.69 97 LYS A CA 1
ATOM 778 C C . LYS A 1 97 ? -19.719 2.890 21.307 1.00 74.69 97 LYS A C 1
ATOM 780 O O . LYS A 1 97 ? -20.115 3.045 22.459 1.00 74.69 97 LYS A O 1
ATOM 785 N N . VAL A 1 98 ? -19.562 3.907 20.459 1.00 76.31 98 VAL A N 1
ATOM 786 C CA . VAL A 1 98 ? -19.818 5.311 20.826 1.00 76.31 98 VAL A CA 1
ATOM 787 C C . VAL A 1 98 ? -21.302 5.658 20.737 1.00 76.31 98 VAL A C 1
ATOM 789 O O . VAL A 1 98 ? -21.803 6.399 21.581 1.00 76.31 98 VAL A O 1
ATOM 792 N N . LEU A 1 99 ? -22.007 5.144 19.728 1.00 75.62 99 LEU A N 1
ATOM 793 C CA . LEU A 1 99 ? -23.414 5.470 19.481 1.00 75.62 99 LEU A CA 1
ATOM 794 C C . LEU A 1 99 ? -24.397 4.461 20.100 1.00 75.62 99 LEU A C 1
ATOM 796 O O . LEU A 1 99 ? -25.589 4.757 20.158 1.00 75.62 99 LEU A O 1
ATOM 800 N N . GLY A 1 100 ? -23.915 3.315 20.598 1.00 60.41 100 GLY A N 1
ATOM 801 C CA . GLY A 1 100 ? -24.758 2.182 20.991 1.00 60.41 100 GLY A CA 1
ATOM 802 C C . GLY A 1 100 ? -25.351 1.476 19.768 1.00 60.41 100 GLY A C 1
ATOM 803 O O . GLY A 1 100 ? -25.317 2.026 18.666 1.00 60.41 100 GLY A O 1
ATOM 804 N N . GLU A 1 101 ? -25.875 0.252 19.946 1.00 58.72 101 GLU A N 1
ATOM 805 C CA . GLU A 1 101 ? -26.524 -0.523 18.874 1.00 58.72 101 GLU A CA 1
ATOM 806 C C . GLU A 1 101 ? -27.402 0.400 18.019 1.00 58.72 101 GLU A C 1
ATOM 808 O O . GLU A 1 101 ? -28.361 0.999 18.519 1.00 58.72 101 GLU A O 1
ATOM 813 N N . LEU A 1 102 ? -27.070 0.529 16.729 1.00 56.94 102 LEU A N 1
ATOM 814 C CA . LEU A 1 102 ? -27.905 1.231 15.760 1.00 56.94 102 LEU A CA 1
ATOM 815 C C . LEU A 1 102 ? -29.180 0.407 15.561 1.00 56.94 102 LEU A C 1
ATOM 817 O O . LEU A 1 102 ? -29.343 -0.314 14.577 1.00 56.94 102 LEU A O 1
ATOM 821 N N . THR A 1 103 ? -30.092 0.490 16.525 1.00 51.84 103 THR A N 1
ATOM 822 C CA . THR A 1 103 ? -31.460 0.037 16.345 1.00 51.84 103 THR A CA 1
ATOM 823 C C . THR A 1 103 ? -32.035 0.845 15.187 1.00 51.84 103 THR A C 1
ATOM 825 O O . THR A 1 103 ? -31.914 2.068 15.131 1.00 51.84 103 THR A O 1
ATOM 828 N N . GLN A 1 104 ? -32.633 0.144 14.226 1.00 51.75 104 GLN A N 1
ATOM 829 C CA . GLN A 1 104 ? -33.161 0.654 12.952 1.00 51.75 104 GLN A CA 1
ATOM 830 C C . GLN A 1 104 ? -34.163 1.828 13.071 1.00 51.75 104 GLN A C 1
ATOM 832 O O . GLN A 1 104 ? -34.625 2.352 12.062 1.00 51.75 104 GLN A O 1
ATOM 837 N N . THR A 1 105 ? -34.501 2.250 14.288 1.00 48.31 105 THR A N 1
ATOM 838 C CA . THR A 1 105 ? -35.555 3.207 14.632 1.00 48.31 105 THR A CA 1
ATOM 839 C C . THR A 1 105 ? -35.150 4.677 14.451 1.00 48.31 105 THR A C 1
ATOM 841 O O . THR A 1 105 ? -36.023 5.521 14.284 1.00 48.31 105 THR A O 1
ATOM 844 N N . THR A 1 106 ? -33.860 5.029 14.444 1.00 51.41 106 THR A N 1
ATOM 845 C CA . THR A 1 106 ? -33.412 6.442 14.431 1.00 51.41 106 THR A CA 1
ATOM 846 C C . THR A 1 106 ? -33.205 7.061 13.043 1.00 51.41 106 THR A C 1
ATOM 848 O O . THR A 1 106 ? -32.860 8.238 12.957 1.00 51.41 106 THR A O 1
ATOM 851 N N . LEU A 1 107 ? -33.439 6.323 11.949 1.00 49.00 107 LEU A N 1
ATOM 852 C CA . LEU A 1 107 ? -33.211 6.816 10.577 1.00 49.00 107 LEU A CA 1
ATOM 853 C C . LEU A 1 107 ? -34.440 7.420 9.875 1.00 49.00 107 LEU A C 1
ATOM 855 O O . LEU A 1 107 ? -34.354 7.742 8.691 1.00 49.00 107 LEU A O 1
ATOM 859 N N . LEU A 1 108 ? -35.554 7.643 10.575 1.00 43.34 108 LEU A N 1
ATOM 860 C CA . LEU A 1 108 ? -36.626 8.494 10.054 1.00 43.34 108 LEU A CA 1
ATOM 861 C C . LEU A 1 108 ? -36.537 9.875 10.719 1.00 43.34 108 LEU A C 1
ATOM 863 O O . LEU A 1 108 ? -36.748 9.968 11.929 1.00 43.34 108 LEU A O 1
ATOM 867 N N . PRO A 1 109 ? -36.219 10.956 9.980 1.00 45.69 109 PRO A N 1
ATOM 868 C CA . PRO A 1 109 ? -36.385 12.298 10.518 1.00 45.69 109 PRO A CA 1
ATOM 869 C C . PRO A 1 109 ? -37.855 12.504 10.908 1.00 45.69 109 PRO A C 1
ATOM 871 O O . PRO A 1 109 ? -38.760 12.124 10.166 1.00 45.69 109 PRO A O 1
ATOM 874 N N . GLU A 1 110 ? -38.098 13.137 12.059 1.00 52.91 110 GLU A N 1
ATOM 875 C CA . GLU A 1 110 ? -39.427 13.535 12.558 1.00 52.91 110 GLU A CA 1
ATOM 876 C C . GLU A 1 110 ? -40.130 14.595 11.667 1.00 52.91 110 GLU A C 1
ATOM 878 O O . GLU A 1 110 ? -40.884 15.437 12.151 1.00 52.91 110 GLU A O 1
ATOM 883 N N . THR A 1 111 ? -39.917 14.599 10.351 1.00 45.41 111 THR A N 1
ATOM 884 C CA . THR A 1 111 ? -40.569 15.538 9.428 1.00 45.41 111 THR A CA 1
ATOM 885 C C . THR A 1 111 ? -41.988 15.129 9.032 1.00 45.41 111 THR A C 1
ATOM 887 O O . THR A 1 111 ? -42.664 15.911 8.376 1.00 45.41 111 THR A O 1
ATOM 890 N N . GLU A 1 1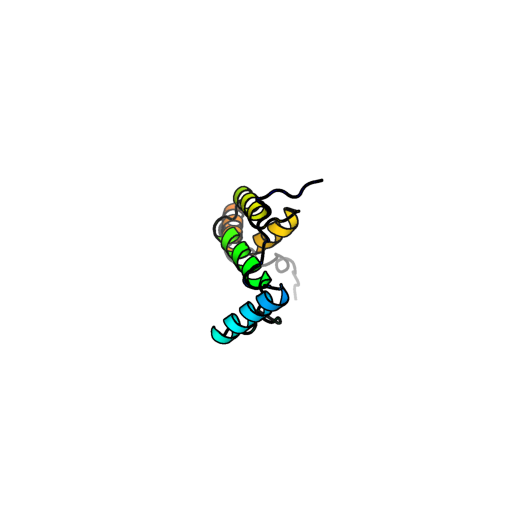12 ? -42.501 13.979 9.484 1.00 44.72 112 GLU A N 1
ATOM 891 C CA . GLU A 1 112 ? -43.899 13.574 9.234 1.00 44.72 112 GLU A CA 1
ATOM 892 C C . GLU A 1 112 ? -44.828 13.704 10.452 1.00 44.72 112 GLU A C 1
ATOM 894 O O . GLU A 1 112 ? -46.031 13.494 10.336 1.00 44.72 112 GLU A O 1
ATOM 899 N N . LYS A 1 113 ? -44.331 14.131 11.624 1.00 45.81 113 LYS A N 1
ATOM 900 C CA . LYS A 1 113 ? -45.176 14.259 12.830 1.00 45.81 113 LYS A CA 1
ATOM 901 C C . LYS A 1 113 ? -45.843 15.632 13.005 1.00 45.81 113 LYS A C 1
ATOM 903 O O . LYS A 1 113 ? -46.554 15.847 13.985 1.00 45.81 113 LYS A O 1
ATOM 908 N N . LYS A 1 114 ? -45.640 16.566 12.068 1.00 44.84 114 LYS A N 1
ATOM 909 C CA . LYS A 1 114 ? -46.267 17.901 12.069 1.00 44.84 114 LYS A CA 1
ATOM 910 C C . LYS A 1 114 ? -46.744 18.332 10.681 1.00 44.84 114 LYS A C 1
ATOM 912 O O . LYS A 1 114 ? -46.306 19.351 10.169 1.00 44.84 114 LYS A O 1
ATOM 917 N N . MET A 1 115 ? -47.686 17.599 10.104 1.00 41.22 115 MET A N 1
ATOM 918 C CA . MET A 1 115 ? -48.637 18.168 9.145 1.00 41.22 115 MET A CA 1
ATOM 919 C C . MET A 1 115 ? -50.028 17.707 9.569 1.00 41.22 115 MET A C 1
ATOM 921 O O . MET A 1 115 ? -50.554 16.710 9.087 1.00 41.22 115 MET A O 1
ATOM 925 N N . GLY A 1 116 ? -50.598 18.424 10.539 1.00 47.59 116 GLY A N 1
ATOM 926 C CA . GLY A 1 116 ? -52.044 18.463 10.672 1.00 47.59 116 GLY A CA 1
ATOM 927 C C . GLY A 1 116 ? -52.601 19.178 9.446 1.00 47.59 116 GLY A C 1
ATOM 928 O O . GLY A 1 116 ? -52.345 20.365 9.261 1.00 47.59 116 GLY A O 1
ATOM 929 N N . VAL A 1 117 ? -53.333 18.445 8.617 1.00 35.84 117 VAL A N 1
ATOM 930 C CA . VAL A 1 117 ? -54.339 19.008 7.720 1.00 35.84 117 VAL A CA 1
ATOM 931 C C . VAL A 1 117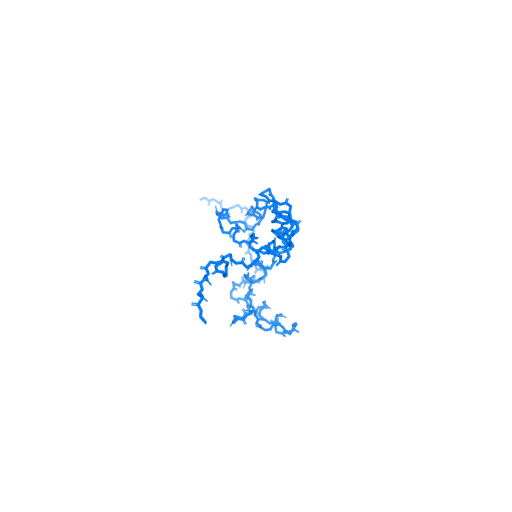 ? -55.603 18.200 7.967 1.00 35.84 117 VAL A C 1
ATOM 933 O O . VAL A 1 117 ? -55.728 17.059 7.533 1.00 35.84 117 VAL A O 1
ATOM 936 N N . GLU A 1 118 ? -56.497 18.797 8.751 1.00 37.69 118 GLU A N 1
ATOM 937 C CA . GLU A 1 118 ? -57.927 18.530 8.670 1.00 37.69 118 GLU A CA 1
ATOM 938 C C . GLU A 1 118 ? -58.396 18.921 7.264 1.00 37.69 118 GLU A C 1
ATOM 940 O O . GLU A 1 118 ? -58.406 20.111 6.957 1.00 37.69 118 GLU A O 1
ATOM 945 N N . VAL A 1 119 ? -58.703 17.934 6.418 1.00 37.31 119 VAL A N 1
ATOM 946 C CA . VAL A 1 119 ? -59.940 17.767 5.618 1.00 37.31 119 VAL A CA 1
ATOM 947 C C . VAL A 1 119 ? -59.875 16.464 4.830 1.00 37.31 119 VAL A C 1
ATOM 949 O O . VAL A 1 119 ? -58.842 16.219 4.171 1.00 37.31 119 VAL A O 1
#